Protein AF-A0A9Q4MF53-F1 (afdb_monomer)

Mean predicted aligned error: 6.51 Å

Solvent-accessible surface area (backbone atoms only — not comparable to full-atom values): 5784 Å² total; per-residue (Å²): 133,85,80,75,86,56,44,67,65,47,18,52,51,34,39,74,73,67,39,54,65,73,58,17,46,53,52,25,51,56,51,48,54,55,50,50,56,50,51,52,52,48,54,52,49,52,52,51,48,53,53,50,52,53,49,50,53,51,52,50,55,51,51,51,53,53,49,53,52,50,52,54,48,51,54,51,52,51,55,49,50,51,53,53,49,54,53,51,50,52,54,51,53,51,54,53,52,52,53,54,52,57,63,74,75,108

Organism: NCBI:txid644357

Structure (mmCIF, N/CA/C/O backbone):
data_AF-A0A9Q4MF53-F1
#
_entry.id   AF-A0A9Q4MF53-F1
#
loop_
_atom_site.group_PDB
_atom_site.id
_atom_site.type_symbol
_atom_site.label_atom_id
_atom_site.label_alt_id
_atom_site.label_comp_id
_atom_site.label_asym_id
_atom_site.label_entity_id
_atom_site.label_seq_id
_atom_site.pdbx_PDB_ins_code
_atom_site.Cartn_x
_atom_site.Cartn_y
_atom_site.Cartn_z
_atom_site.occupancy
_atom_site.B_iso_or_equiv
_atom_site.auth_seq_id
_atom_site.auth_comp_id
_atom_site.auth_asym_id
_atom_site.auth_atom_id
_atom_site.pdbx_PDB_model_num
ATOM 1 N N . THR A 1 1 ? 4.158 -11.236 -20.306 1.00 43.53 1 THR A N 1
ATOM 2 C CA . THR A 1 1 ? 5.016 -11.580 -21.460 1.00 43.53 1 THR A CA 1
ATOM 3 C C . THR A 1 1 ? 5.724 -10.321 -21.911 1.00 43.53 1 THR A C 1
ATOM 5 O O . THR A 1 1 ? 5.097 -9.476 -22.532 1.00 43.53 1 THR A O 1
ATOM 8 N N . SER A 1 2 ? 6.989 -10.137 -21.524 1.00 55.38 2 SER A N 1
ATOM 9 C CA . SER A 1 2 ? 7.791 -9.020 -22.039 1.00 55.38 2 SER A CA 1
ATOM 10 C C . SER A 1 2 ? 8.324 -9.424 -23.410 1.00 55.38 2 SER A C 1
ATOM 12 O O . SER A 1 2 ? 9.002 -10.444 -23.527 1.00 55.38 2 SER A O 1
ATOM 14 N N . VAL A 1 3 ? 7.942 -8.696 -24.455 1.00 67.31 3 VAL A N 1
ATOM 15 C CA . VAL A 1 3 ? 8.533 -8.864 -25.784 1.00 67.31 3 VAL A CA 1
ATOM 16 C C . VAL A 1 3 ? 9.809 -8.031 -25.780 1.00 67.31 3 VAL A C 1
ATOM 18 O O . VAL A 1 3 ? 9.737 -6.809 -25.689 1.00 67.31 3 VAL A O 1
ATOM 21 N N . ALA A 1 4 ? 10.967 -8.689 -25.814 1.00 82.00 4 ALA A N 1
ATOM 22 C CA . ALA A 1 4 ? 12.257 -8.009 -25.866 1.00 82.00 4 ALA A CA 1
ATOM 23 C C . ALA A 1 4 ? 12.388 -7.182 -27.157 1.00 82.00 4 ALA A C 1
ATOM 25 O O . ALA A 1 4 ? 11.860 -7.565 -28.206 1.00 82.00 4 ALA A O 1
ATOM 26 N N . PHE A 1 5 ? 13.090 -6.049 -27.078 1.00 91.81 5 PHE A N 1
ATOM 27 C CA . PHE A 1 5 ? 13.412 -5.250 -28.256 1.00 91.81 5 PHE A CA 1
ATOM 28 C C . PHE A 1 5 ? 14.376 -6.032 -29.158 1.00 91.81 5 PHE A C 1
ATOM 30 O O . PHE A 1 5 ? 15.466 -6.409 -28.740 1.00 91.81 5 PHE A O 1
ATOM 37 N N . ASP A 1 6 ? 13.954 -6.303 -30.392 1.00 94.94 6 ASP A N 1
ATOM 38 C CA . ASP A 1 6 ? 14.763 -7.014 -31.383 1.00 94.94 6 ASP A CA 1
ATOM 39 C C . ASP A 1 6 ? 15.586 -6.003 -32.191 1.00 94.94 6 ASP A C 1
ATOM 41 O O . ASP A 1 6 ? 15.134 -5.465 -33.210 1.00 94.94 6 ASP A O 1
ATOM 45 N N . THR A 1 7 ? 16.797 -5.736 -31.700 1.00 96.12 7 THR A N 1
ATOM 46 C CA . THR A 1 7 ? 17.750 -4.781 -32.280 1.00 96.12 7 THR A CA 1
ATOM 47 C C . THR A 1 7 ? 18.044 -5.083 -33.750 1.00 96.12 7 THR A C 1
ATOM 49 O O . THR A 1 7 ? 18.042 -4.175 -34.581 1.00 96.12 7 THR A O 1
ATOM 52 N N . LEU A 1 8 ? 18.216 -6.361 -34.116 1.00 96.25 8 LEU A N 1
ATOM 53 C CA . LEU A 1 8 ? 18.522 -6.765 -35.493 1.00 96.25 8 LEU A CA 1
ATOM 54 C C . LEU A 1 8 ? 17.336 -6.521 -36.426 1.00 96.25 8 LEU A C 1
ATOM 56 O O . LEU A 1 8 ? 17.495 -5.985 -37.526 1.00 96.25 8 LEU A O 1
ATOM 60 N N . LYS A 1 9 ? 16.125 -6.881 -35.995 1.00 96.75 9 LYS A N 1
ATOM 61 C CA . LYS A 1 9 ? 14.906 -6.611 -36.762 1.00 96.75 9 LYS A CA 1
ATOM 62 C C . LYS A 1 9 ? 14.668 -5.112 -36.934 1.00 96.75 9 LYS A C 1
ATOM 64 O O . LYS A 1 9 ? 14.203 -4.700 -37.999 1.00 96.75 9 LYS A O 1
ATOM 69 N N . PHE A 1 10 ? 14.988 -4.298 -35.928 1.00 97.38 10 PHE A N 1
ATOM 70 C CA . PHE A 1 10 ? 14.880 -2.842 -36.016 1.00 97.38 10 PHE A CA 1
ATOM 71 C C . PHE A 1 10 ? 15.920 -2.239 -36.974 1.00 97.38 10 PHE A C 1
ATOM 73 O O . PHE A 1 10 ? 15.538 -1.523 -37.900 1.00 97.38 10 PHE A O 1
ATOM 80 N N . ALA A 1 11 ? 17.196 -2.617 -36.855 1.00 98.25 11 ALA A N 1
ATOM 81 C CA . ALA A 1 11 ? 18.249 -2.184 -37.777 1.00 98.25 11 ALA A CA 1
ATOM 82 C C . ALA A 1 11 ? 17.920 -2.554 -39.236 1.00 98.25 11 ALA A C 1
ATOM 84 O O . ALA A 1 11 ? 18.060 -1.739 -40.147 1.00 98.25 11 ALA A O 1
ATOM 85 N N . ASN A 1 12 ? 17.401 -3.763 -39.479 1.00 97.88 12 ASN A N 1
ATOM 86 C CA . ASN A 1 12 ? 16.991 -4.194 -40.821 1.00 97.88 12 ASN A CA 1
ATOM 87 C C . ASN A 1 12 ? 15.831 -3.361 -41.389 1.00 97.88 12 ASN A C 1
ATOM 89 O O . ASN A 1 12 ? 15.786 -3.098 -42.596 1.00 97.88 12 ASN A O 1
ATOM 93 N N . ARG A 1 13 ? 14.907 -2.900 -40.538 1.00 98.00 13 ARG A N 1
ATOM 94 C CA . ARG A 1 13 ? 13.844 -1.973 -40.951 1.00 98.00 13 ARG A CA 1
ATOM 95 C C . ARG A 1 13 ? 14.406 -0.616 -41.367 1.00 98.00 13 ARG A C 1
ATOM 97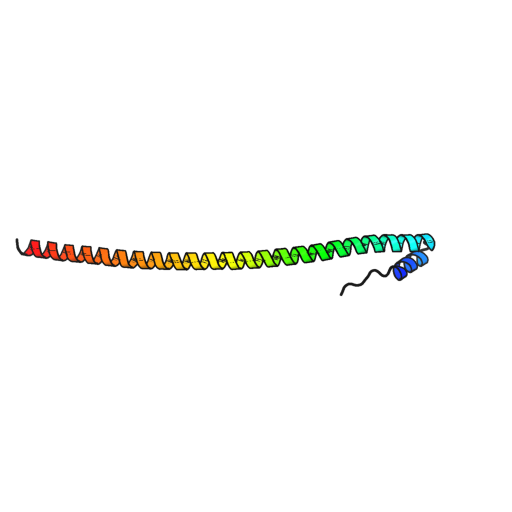 O O . ARG A 1 13 ? 13.990 -0.107 -42.403 1.00 98.00 13 ARG A O 1
ATOM 104 N N . LEU A 1 14 ? 15.373 -0.074 -40.626 1.00 98.31 14 LEU A N 1
ATOM 105 C CA . LEU A 1 14 ? 16.048 1.179 -40.987 1.00 98.31 14 LEU A CA 1
ATOM 106 C C . LEU A 1 14 ? 16.808 1.055 -42.317 1.00 98.31 14 LEU A C 1
ATOM 108 O O . LEU A 1 14 ? 16.651 1.905 -43.192 1.00 98.31 14 LEU A O 1
ATOM 112 N N . LYS A 1 15 ? 17.541 -0.048 -42.524 1.00 98.38 15 LYS A N 1
ATOM 113 C CA . LYS A 1 15 ? 18.216 -0.344 -43.805 1.00 98.38 15 LYS A CA 1
ATOM 114 C C . LYS A 1 15 ? 17.226 -0.381 -44.973 1.00 98.38 15 LYS A C 1
ATOM 116 O O . LYS A 1 1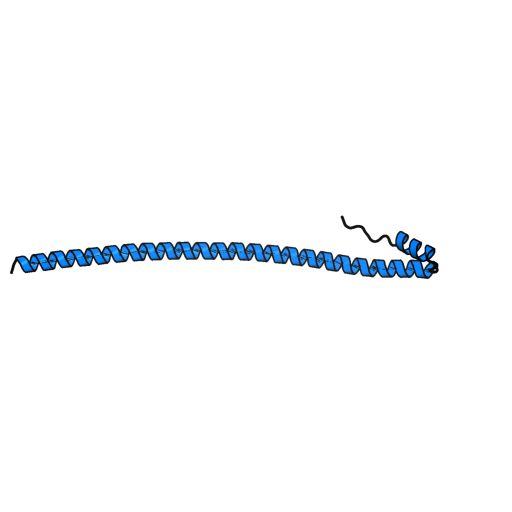5 ? 17.478 0.206 -46.020 1.00 98.38 15 LYS A O 1
ATOM 121 N N . THR A 1 16 ? 16.069 -1.018 -44.777 1.00 98.12 16 THR A N 1
ATOM 122 C CA . THR A 1 16 ? 14.988 -1.070 -45.783 1.00 98.12 16 THR A CA 1
ATOM 123 C C . THR A 1 16 ? 14.413 0.318 -46.083 1.00 98.12 16 THR A C 1
ATOM 125 O O . THR A 1 16 ? 14.005 0.585 -47.209 1.00 98.12 16 THR A O 1
ATOM 128 N N . ALA A 1 17 ? 14.415 1.218 -45.099 1.00 97.88 17 ALA A N 1
ATOM 129 C CA . ALA A 1 17 ? 13.996 2.609 -45.251 1.00 97.88 17 ALA A CA 1
ATOM 130 C C . ALA A 1 17 ? 15.073 3.517 -45.884 1.00 97.88 17 ALA A C 1
ATOM 132 O O . ALA A 1 17 ? 14.845 4.716 -46.030 1.00 97.88 17 ALA A O 1
ATOM 133 N N . GLY A 1 18 ? 16.228 2.967 -46.275 1.00 97.69 18 GLY A N 1
ATOM 134 C CA . GLY A 1 18 ? 17.310 3.706 -46.928 1.00 97.69 18 GLY A CA 1
ATOM 135 C C . GLY A 1 18 ? 18.346 4.309 -45.975 1.00 97.69 18 GLY A C 1
ATOM 136 O O . GLY A 1 18 ? 19.232 5.029 -46.432 1.00 97.69 18 GLY A O 1
ATOM 137 N N . VAL A 1 19 ? 18.279 4.014 -44.671 1.00 98.19 19 VAL A N 1
ATOM 138 C CA . VAL A 1 19 ? 19.319 4.420 -43.714 1.00 98.19 19 VAL A CA 1
ATOM 139 C C . VAL A 1 19 ? 20.596 3.605 -43.986 1.00 98.19 19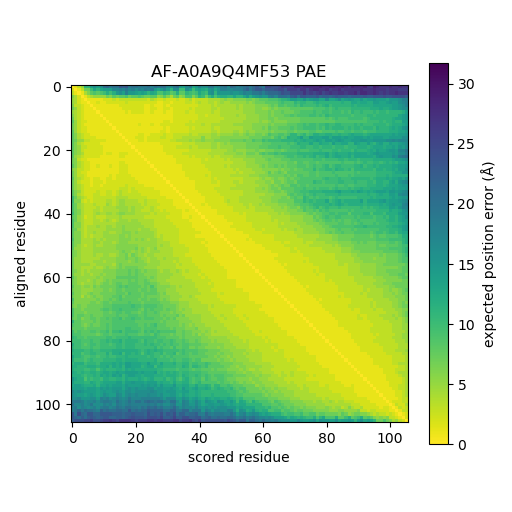 VAL A C 1
ATOM 141 O O . VAL A 1 19 ? 20.517 2.374 -44.071 1.00 98.19 19 VAL A O 1
ATOM 144 N N . PRO A 1 20 ? 21.784 4.235 -44.116 1.00 98.38 20 PRO A N 1
ATOM 145 C CA . PRO A 1 20 ? 23.038 3.511 -44.316 1.00 98.38 20 PRO A CA 1
ATOM 146 C C . PRO A 1 20 ? 23.284 2.480 -43.211 1.00 98.38 20 PRO A C 1
ATOM 148 O O . PRO A 1 20 ? 23.026 2.757 -42.043 1.00 98.38 20 PRO A O 1
ATOM 151 N N . ALA A 1 21 ? 23.839 1.316 -43.560 1.00 97.38 21 ALA A N 1
ATOM 152 C CA . ALA A 1 21 ? 23.960 0.182 -42.638 1.00 97.38 21 ALA A CA 1
ATOM 153 C C . ALA A 1 21 ? 24.628 0.538 -41.299 1.00 97.38 21 ALA A C 1
ATOM 155 O O . ALA A 1 21 ? 24.087 0.195 -40.254 1.00 97.38 21 ALA A O 1
ATOM 156 N N . ALA A 1 22 ? 25.727 1.300 -41.336 1.00 97.50 22 ALA A N 1
ATOM 157 C CA . ALA A 1 22 ? 26.427 1.744 -40.131 1.00 97.50 22 ALA A CA 1
ATOM 158 C C . ALA A 1 22 ? 25.565 2.647 -39.228 1.00 97.50 22 ALA A C 1
ATOM 160 O O . ALA A 1 22 ? 25.651 2.553 -38.011 1.00 97.50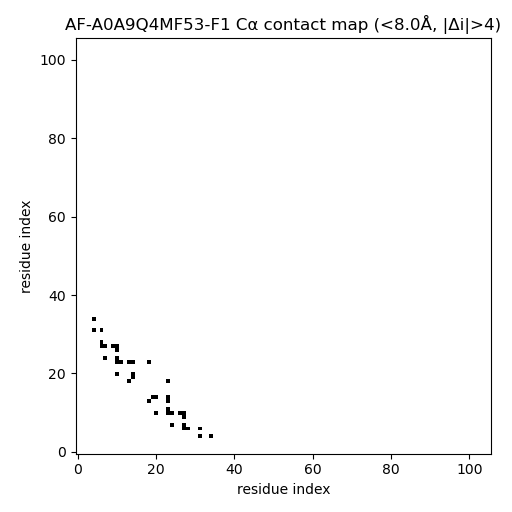 22 ALA A O 1
ATOM 161 N N . HIS A 1 23 ? 24.713 3.498 -39.813 1.00 97.81 23 HIS A N 1
ATOM 162 C CA . HIS A 1 23 ? 23.809 4.356 -39.039 1.00 97.81 23 HIS A CA 1
ATOM 163 C C . HIS A 1 23 ? 22.632 3.544 -38.488 1.00 97.81 23 HIS A C 1
ATOM 165 O O . HIS A 1 23 ? 22.279 3.691 -37.327 1.00 97.81 23 HIS A O 1
ATOM 171 N N . ALA A 1 24 ? 22.071 2.633 -39.288 1.00 98.25 24 ALA A N 1
ATOM 172 C CA . ALA A 1 24 ? 20.976 1.763 -38.869 1.00 98.25 24 ALA A CA 1
ATOM 173 C C . ALA A 1 24 ? 21.354 0.848 -37.692 1.00 98.25 24 ALA A C 1
ATOM 175 O O . ALA A 1 24 ? 20.525 0.589 -36.823 1.00 98.25 24 ALA A O 1
ATOM 176 N N . GLU A 1 25 ? 22.588 0.343 -37.679 1.00 97.56 25 GLU A N 1
ATOM 177 C CA . GLU A 1 25 ? 23.124 -0.463 -36.578 1.00 97.56 25 GLU A CA 1
ATOM 178 C C . GLU A 1 25 ? 23.360 0.400 -35.336 1.00 97.56 25 GLU A C 1
ATOM 180 O O . GLU A 1 25 ? 22.813 0.086 -34.281 1.00 97.56 25 GLU A O 1
ATOM 185 N N . ALA A 1 26 ? 24.050 1.536 -35.480 1.00 97.88 26 ALA A N 1
ATOM 186 C CA . ALA A 1 26 ? 24.318 2.445 -34.366 1.00 97.88 26 ALA A CA 1
ATOM 187 C C . ALA A 1 26 ? 23.035 2.993 -33.710 1.00 97.88 26 ALA A C 1
ATOM 189 O O . ALA A 1 26 ? 22.941 3.062 -32.487 1.00 97.88 26 ALA A O 1
ATOM 190 N N . GLU A 1 27 ? 22.021 3.359 -34.501 1.00 97.19 27 GLU A N 1
ATOM 191 C CA . GLU A 1 27 ? 20.726 3.816 -33.980 1.00 97.19 27 GLU A CA 1
ATOM 192 C C . GLU A 1 27 ? 19.977 2.701 -33.243 1.00 97.19 27 GLU A C 1
ATOM 194 O O . GLU A 1 27 ? 19.389 2.942 -32.188 1.00 97.19 27 GLU A O 1
ATOM 199 N N . ALA A 1 28 ? 19.990 1.479 -33.782 1.00 97.44 28 ALA A N 1
ATOM 200 C CA . ALA A 1 28 ? 19.333 0.343 -33.148 1.00 97.44 28 ALA A CA 1
ATOM 201 C C . ALA A 1 28 ? 19.990 -0.013 -31.808 1.00 97.44 28 ALA A C 1
ATOM 203 O O . ALA A 1 28 ? 19.278 -0.282 -30.841 1.00 97.44 28 ALA A O 1
ATOM 204 N N . GLU A 1 29 ? 21.322 0.008 -31.747 1.00 96.88 29 GLU A N 1
ATOM 205 C CA . GLU A 1 29 ? 22.089 -0.230 -30.521 1.00 96.88 29 GLU A CA 1
ATOM 206 C C . GLU A 1 29 ? 21.815 0.852 -29.472 1.00 96.88 29 GLU A C 1
ATOM 208 O O . GLU A 1 29 ? 21.403 0.526 -28.360 1.00 96.88 29 GLU A O 1
ATOM 213 N N . ALA A 1 30 ? 21.908 2.134 -29.841 1.00 97.19 30 ALA A N 1
ATOM 214 C CA . ALA A 1 30 ? 21.642 3.239 -28.918 1.00 97.19 30 ALA A CA 1
ATOM 215 C C . ALA A 1 30 ? 20.210 3.202 -28.349 1.00 97.19 30 ALA A C 1
ATOM 217 O O . ALA A 1 30 ? 19.985 3.463 -27.165 1.00 97.19 30 ALA A O 1
ATOM 218 N N . LEU A 1 31 ? 19.219 2.850 -29.177 1.00 96.06 31 LEU A N 1
ATOM 219 C CA . LEU A 1 31 ? 17.839 2.679 -28.718 1.00 96.06 31 LEU A CA 1
ATOM 220 C C . LEU A 1 31 ? 17.677 1.461 -27.805 1.00 96.06 31 LEU A C 1
ATOM 222 O O . LEU A 1 31 ? 16.923 1.541 -26.833 1.00 96.06 31 LEU A O 1
ATOM 226 N N . ALA A 1 32 ? 18.368 0.355 -28.090 1.00 94.75 32 ALA A N 1
ATOM 227 C CA . ALA A 1 32 ? 18.336 -0.834 -27.245 1.00 94.75 32 ALA A CA 1
ATOM 228 C C . ALA A 1 32 ? 18.881 -0.537 -25.839 1.00 94.75 32 ALA A C 1
ATOM 230 O O . ALA A 1 32 ? 18.233 -0.897 -24.858 1.00 94.75 32 ALA A O 1
ATOM 231 N N . GLU A 1 33 ? 19.996 0.192 -25.739 1.00 94.00 33 GLU A N 1
ATOM 232 C CA . GLU A 1 33 ? 20.598 0.592 -24.459 1.00 94.00 33 GLU A CA 1
ATOM 233 C C . GLU A 1 33 ? 19.644 1.449 -23.612 1.00 94.00 33 GLU A C 1
ATOM 235 O O . GLU A 1 33 ? 19.407 1.165 -22.435 1.00 94.00 33 GLU A O 1
ATOM 240 N N . VAL A 1 34 ? 19.034 2.478 -24.211 1.00 95.31 34 VAL A N 1
ATOM 241 C CA . VAL A 1 34 ? 18.092 3.357 -23.497 1.00 95.31 34 VAL A CA 1
ATOM 242 C C . VAL A 1 34 ? 16.836 2.595 -23.066 1.00 95.31 34 VAL A C 1
ATOM 244 O O . VAL A 1 34 ? 16.326 2.813 -21.962 1.00 95.31 34 VAL A O 1
ATOM 247 N N . LEU A 1 35 ? 16.320 1.697 -23.911 1.00 94.19 35 LEU A N 1
ATOM 248 C CA . LEU A 1 35 ? 15.173 0.858 -23.562 1.00 94.19 35 LEU A CA 1
ATOM 249 C C . LEU A 1 35 ? 15.504 -0.099 -22.417 1.00 94.19 35 LEU A C 1
ATOM 251 O O . LEU A 1 35 ? 14.683 -0.248 -21.516 1.00 94.19 35 LEU A O 1
ATOM 255 N N . GLU A 1 36 ? 16.688 -0.707 -22.412 1.00 91.50 36 GLU A N 1
ATOM 256 C CA . GLU A 1 36 ? 17.116 -1.600 -21.337 1.00 91.50 36 GLU A CA 1
ATOM 257 C C . GLU A 1 36 ? 17.203 -0.864 -19.994 1.00 91.50 36 GLU A C 1
ATOM 259 O O . GLU A 1 36 ? 16.596 -1.308 -19.015 1.00 91.50 36 GLU A O 1
ATOM 264 N N . ILE A 1 37 ? 17.856 0.302 -19.960 1.00 92.12 37 ILE A N 1
ATOM 265 C CA . ILE A 1 37 ? 17.959 1.142 -18.755 1.00 92.12 37 ILE A CA 1
ATOM 266 C C . ILE A 1 37 ? 16.565 1.510 -18.228 1.00 92.12 37 ILE A C 1
ATOM 268 O O . ILE A 1 37 ? 16.279 1.374 -17.034 1.00 92.12 37 ILE A O 1
ATOM 272 N N . ASN A 1 38 ? 15.664 1.939 -19.115 1.00 92.69 38 ASN A N 1
ATOM 273 C CA . ASN A 1 38 ? 14.308 2.318 -18.725 1.00 92.69 38 ASN A CA 1
ATOM 274 C C . ASN A 1 38 ? 13.488 1.119 -18.226 1.00 92.69 38 ASN A C 1
ATOM 276 O O . ASN A 1 38 ? 12.764 1.247 -17.239 1.00 92.69 38 ASN A O 1
ATOM 280 N N . LEU A 1 39 ? 13.603 -0.050 -18.866 1.00 92.31 39 LEU A N 1
ATOM 281 C CA . LEU A 1 39 ? 12.903 -1.268 -18.446 1.00 92.31 39 LEU A CA 1
ATOM 282 C C . LEU A 1 39 ? 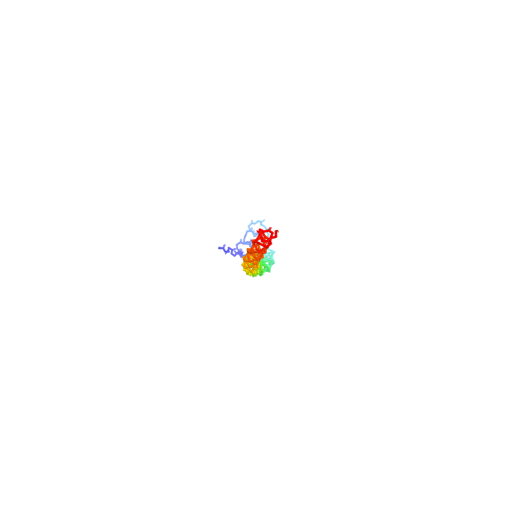13.390 -1.764 -17.080 1.00 92.31 39 LEU A C 1
ATOM 284 O O . LEU A 1 39 ? 12.567 -2.168 -16.257 1.00 92.31 39 LEU A O 1
ATOM 288 N N . GLN A 1 40 ? 14.694 -1.688 -16.807 1.00 90.75 40 GLN A N 1
ATOM 289 C CA . GLN A 1 40 ? 15.245 -1.983 -15.482 1.00 90.75 40 GLN A CA 1
ATOM 290 C C . GLN A 1 40 ? 14.690 -1.014 -14.428 1.00 90.75 40 GLN A C 1
ATOM 292 O O . GLN A 1 40 ? 14.167 -1.453 -13.402 1.00 90.75 40 GLN A O 1
ATOM 297 N N . GLY A 1 41 ? 14.708 0.295 -14.708 1.00 94.25 41 GLY A N 1
ATOM 298 C CA . GLY A 1 41 ? 14.155 1.309 -13.805 1.00 94.25 41 GLY A CA 1
ATOM 299 C C . GLY A 1 41 ? 12.659 1.120 -13.524 1.00 94.25 41 GLY A C 1
ATOM 300 O O . GLY A 1 41 ? 12.212 1.272 -12.383 1.00 94.25 41 GLY A O 1
ATOM 301 N N . LEU A 1 42 ? 11.882 0.728 -14.538 1.00 94.62 42 LEU A N 1
ATOM 302 C CA . LEU A 1 42 ? 10.468 0.379 -14.385 1.00 94.62 42 LEU A CA 1
ATOM 303 C C . LEU A 1 42 ? 10.278 -0.855 -13.500 1.00 94.62 42 LEU A C 1
ATOM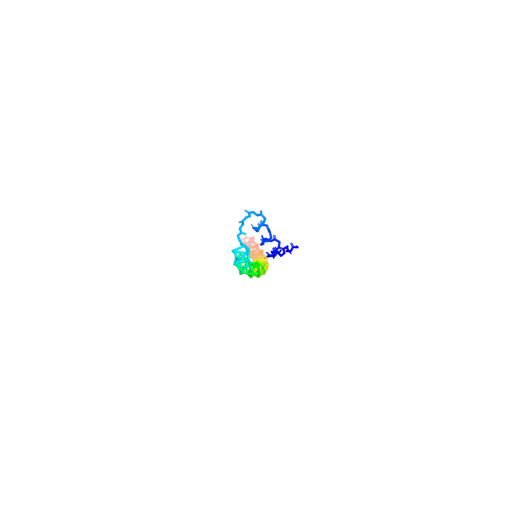 305 O O . LEU A 1 42 ? 9.496 -0.791 -12.554 1.00 94.62 42 LEU A O 1
ATOM 309 N N . ALA A 1 43 ? 11.020 -1.938 -13.740 1.00 92.06 43 ALA A N 1
ATOM 310 C CA . ALA A 1 43 ? 10.932 -3.156 -12.934 1.00 92.06 43 ALA A CA 1
ATOM 311 C C . ALA A 1 43 ? 11.296 -2.903 -11.458 1.00 92.06 43 ALA A C 1
ATOM 313 O O . ALA A 1 43 ? 10.641 -3.407 -10.539 1.00 92.06 43 ALA A O 1
ATOM 314 N N . GLU A 1 44 ? 12.311 -2.074 -11.203 1.00 95.81 44 GLU A N 1
ATOM 315 C CA . GLU A 1 44 ? 12.651 -1.642 -9.848 1.00 95.81 44 GLU A CA 1
ATOM 316 C C . GLU A 1 44 ? 11.540 -0.812 -9.202 1.00 95.81 44 GLU A C 1
ATOM 318 O O . GLU A 1 44 ? 11.241 -0.998 -8.018 1.00 95.81 44 GLU A O 1
ATOM 323 N N . SER A 1 45 ? 10.939 0.111 -9.956 1.00 96.31 45 SER A N 1
ATOM 324 C CA . SER A 1 45 ? 9.824 0.941 -9.496 1.00 96.31 45 SER A CA 1
ATOM 325 C C . SER A 1 45 ? 8.601 0.088 -9.151 1.00 96.31 45 SER A C 1
ATOM 327 O O . SER A 1 45 ? 8.054 0.216 -8.056 1.00 96.31 45 SER A O 1
ATOM 329 N N . GLU A 1 46 ? 8.227 -0.859 -10.015 1.00 95.88 46 GLU A N 1
ATOM 330 C CA . GLU A 1 46 ? 7.148 -1.818 -9.755 1.00 95.88 46 GLU A CA 1
ATOM 331 C C . GLU A 1 46 ? 7.421 -2.646 -8.494 1.00 95.88 46 GLU A C 1
ATOM 333 O O . GLU A 1 46 ? 6.546 -2.785 -7.638 1.00 95.88 46 GLU A O 1
ATOM 338 N N . SER A 1 47 ? 8.656 -3.124 -8.315 1.00 96.38 47 SER A N 1
ATOM 339 C CA . SER A 1 47 ? 9.069 -3.853 -7.111 1.00 96.38 47 SER A CA 1
ATOM 340 C C . SER A 1 47 ? 8.972 -2.996 -5.841 1.00 96.38 47 SER A C 1
ATOM 342 O O . SER A 1 47 ? 8.460 -3.449 -4.811 1.00 96.38 47 SER A O 1
ATOM 344 N N . LYS A 1 48 ? 9.423 -1.734 -5.894 1.00 97.50 48 LYS A N 1
ATOM 345 C CA . LYS A 1 48 ? 9.310 -0.774 -4.780 1.00 97.50 48 LYS A CA 1
ATOM 346 C C . LYS A 1 48 ? 7.846 -0.483 -4.449 1.00 97.50 48 LYS A C 1
ATOM 348 O O . LYS A 1 48 ? 7.484 -0.515 -3.272 1.00 97.50 48 LYS A O 1
ATOM 353 N N . ASN A 1 49 ? 7.005 -0.282 -5.462 1.00 97.44 49 ASN A N 1
ATOM 354 C CA . ASN A 1 49 ? 5.571 -0.056 -5.297 1.00 97.44 49 ASN A CA 1
ATOM 355 C C . ASN A 1 49 ? 4.878 -1.277 -4.683 1.00 97.44 49 ASN A C 1
ATOM 357 O O . ASN A 1 49 ? 4.128 -1.124 -3.723 1.00 97.44 49 ASN A O 1
ATOM 361 N N . GLY A 1 50 ? 5.192 -2.492 -5.144 1.00 98.00 50 GLY A N 1
ATOM 362 C CA . GLY A 1 50 ? 4.671 -3.728 -4.553 1.00 98.00 50 GLY A CA 1
ATOM 363 C C . GLY A 1 50 ? 5.023 -3.862 -3.068 1.00 98.00 50 GLY A C 1
ATOM 364 O O . GLY A 1 50 ? 4.159 -4.154 -2.241 1.00 98.00 50 GLY A O 1
ATOM 365 N N . LYS A 1 51 ? 6.271 -3.554 -2.692 1.00 98.12 51 LYS A N 1
ATOM 366 C CA . LYS A 1 51 ? 6.697 -3.524 -1.281 1.00 98.12 51 LYS A CA 1
ATOM 367 C C . LYS A 1 51 ? 5.974 -2.445 -0.472 1.00 98.12 51 LYS A C 1
ATOM 369 O O . LYS A 1 51 ? 5.629 -2.688 0.683 1.00 98.12 51 LYS A O 1
ATOM 374 N N . ALA A 1 52 ? 5.759 -1.261 -1.045 1.00 98.31 52 ALA A N 1
ATOM 375 C CA . ALA A 1 52 ? 5.044 -0.174 -0.382 1.00 98.31 52 ALA A CA 1
ATOM 376 C C . ALA A 1 52 ? 3.571 -0.534 -0.133 1.00 98.31 52 ALA A C 1
ATOM 378 O O . ALA A 1 52 ? 3.076 -0.322 0.972 1.00 98.31 52 ALA A O 1
ATOM 379 N N . LEU A 1 53 ? 2.906 -1.150 -1.115 1.00 98.62 53 LEU A N 1
ATOM 380 C CA . LEU A 1 53 ? 1.532 -1.637 -0.987 1.00 98.62 53 LEU A CA 1
ATOM 381 C C . LEU A 1 53 ? 1.413 -2.730 0.080 1.00 98.62 53 LEU A C 1
ATOM 383 O O . LEU A 1 53 ? 0.531 -2.649 0.929 1.00 98.62 53 LEU A O 1
ATOM 387 N N . ALA A 1 54 ? 2.341 -3.691 0.111 1.00 98.50 54 ALA A N 1
ATOM 388 C CA . ALA A 1 54 ? 2.351 -4.735 1.138 1.00 98.50 54 ALA A CA 1
ATOM 389 C C . ALA A 1 54 ? 2.533 -4.162 2.557 1.00 98.50 54 ALA A C 1
ATOM 391 O O . ALA A 1 54 ? 1.880 -4.601 3.502 1.00 98.50 54 ALA A O 1
ATOM 392 N N . ARG A 1 55 ? 3.397 -3.148 2.715 1.00 98.62 55 ARG A N 1
ATOM 393 C CA . ARG A 1 55 ? 3.566 -2.432 3.991 1.00 98.62 55 ARG A CA 1
ATOM 394 C C . ARG A 1 55 ? 2.309 -1.666 4.385 1.00 98.62 55 ARG A C 1
ATOM 396 O O . ARG A 1 55 ? 1.925 -1.704 5.548 1.00 98.62 55 ARG A O 1
ATOM 403 N N . LEU A 1 56 ? 1.668 -0.987 3.434 1.00 98.62 56 LEU A N 1
ATOM 404 C CA . LEU A 1 56 ? 0.416 -0.278 3.682 1.00 98.62 56 LEU A CA 1
ATOM 405 C C . LEU A 1 56 ? -0.679 -1.248 4.143 1.00 98.62 56 LEU A C 1
ATOM 407 O O . LEU A 1 56 ? -1.335 -0.980 5.143 1.00 98.62 56 LEU A O 1
ATOM 411 N N . GLU A 1 57 ? -0.830 -2.391 3.473 1.00 98.62 57 GLU A N 1
ATOM 412 C CA . GLU A 1 57 ? -1.795 -3.424 3.858 1.00 98.62 57 GLU A CA 1
ATOM 413 C C . GLU A 1 57 ? -1.528 -3.954 5.275 1.00 98.62 57 GLU A C 1
ATOM 415 O O . GLU A 1 57 ? -2.456 -4.072 6.077 1.00 98.62 57 GLU A O 1
ATOM 420 N N . ALA A 1 58 ? -0.264 -4.233 5.610 1.00 98.56 58 ALA A N 1
ATOM 421 C CA . ALA A 1 58 ? 0.122 -4.679 6.947 1.00 98.56 58 ALA A CA 1
ATOM 422 C C . ALA A 1 58 ? -0.209 -3.627 8.020 1.00 98.56 58 ALA A C 1
ATOM 424 O O . ALA A 1 58 ? -0.856 -3.952 9.015 1.00 98.56 58 ALA A O 1
ATOM 425 N N . ASN A 1 59 ? 0.149 -2.363 7.779 1.00 98.62 59 ASN A N 1
ATOM 426 C CA . ASN A 1 59 ? -0.137 -1.261 8.697 1.00 98.62 59 ASN A CA 1
ATOM 427 C C . ASN A 1 59 ? -1.646 -1.041 8.878 1.00 98.62 59 ASN A C 1
ATOM 429 O O . ASN A 1 59 ? -2.100 -0.759 9.983 1.00 98.62 59 ASN A O 1
ATOM 433 N N . MET A 1 60 ? -2.442 -1.184 7.811 1.00 98.62 60 MET A N 1
ATOM 434 C CA . MET A 1 60 ? -3.901 -1.089 7.905 1.00 98.62 60 MET A CA 1
ATOM 435 C C . MET A 1 60 ? -4.474 -2.225 8.754 1.00 98.62 60 MET A C 1
ATOM 437 O O . MET A 1 60 ? -5.289 -1.961 9.634 1.00 98.62 60 MET A O 1
ATOM 441 N N . LYS A 1 61 ? -4.028 -3.472 8.545 1.00 98.69 61 LYS A N 1
ATOM 442 C CA . LYS A 1 61 ? -4.453 -4.619 9.366 1.00 98.69 61 LYS A CA 1
ATOM 443 C C . LYS A 1 61 ? -4.121 -4.415 10.842 1.00 98.69 61 LYS A C 1
ATOM 445 O O . LYS A 1 61 ? -4.974 -4.655 11.692 1.00 98.69 61 LYS A O 1
ATOM 450 N N . GLU A 1 62 ? -2.916 -3.939 11.143 1.00 98.62 62 GLU A N 1
ATOM 451 C CA . GLU A 1 62 ? -2.515 -3.623 12.515 1.00 98.62 62 GLU A CA 1
ATOM 452 C C . GLU A 1 62 ? -3.375 -2.500 13.111 1.00 98.62 62 GLU A C 1
ATOM 454 O O . GLU A 1 62 ? -3.889 -2.638 14.221 1.00 98.62 62 GLU A O 1
ATOM 459 N N . GLY A 1 63 ? -3.602 -1.421 12.357 1.00 98.62 63 GLY A N 1
ATOM 460 C CA . GLY A 1 63 ? -4.452 -0.312 12.782 1.00 98.62 63 GLY A CA 1
ATOM 461 C C . GLY A 1 63 ? -5.885 -0.749 13.095 1.00 98.62 63 GLY A C 1
ATOM 462 O O . GLY A 1 63 ? -6.424 -0.368 14.133 1.00 98.62 63 GLY A O 1
ATOM 463 N N . PHE A 1 64 ? -6.489 -1.597 12.256 1.00 98.75 64 PHE A N 1
ATOM 464 C CA . PHE A 1 64 ? -7.817 -2.157 12.527 1.00 98.75 64 PHE A CA 1
ATOM 465 C C . PHE A 1 64 ? -7.824 -3.038 13.780 1.00 98.75 64 PHE A C 1
ATOM 467 O O . PHE A 1 64 ? -8.701 -2.872 14.624 1.00 98.75 64 PHE A O 1
ATOM 474 N N . ALA A 1 65 ? -6.812 -3.888 13.975 1.00 98.69 65 ALA A N 1
ATOM 475 C CA . ALA A 1 65 ? -6.714 -4.713 15.179 1.00 98.69 65 ALA A CA 1
ATOM 476 C C . ALA A 1 65 ? -6.595 -3.869 16.465 1.00 98.69 65 ALA A C 1
ATOM 478 O O . ALA A 1 65 ? -7.215 -4.186 17.481 1.00 98.69 65 ALA A O 1
ATOM 479 N N . GLN A 1 66 ? -5.840 -2.765 16.431 1.00 98.62 66 GLN A N 1
ATOM 480 C CA . GLN A 1 66 ? -5.757 -1.824 17.555 1.00 98.62 66 GLN A CA 1
ATOM 481 C C . GLN A 1 66 ? -7.101 -1.133 17.826 1.00 98.62 66 GLN A C 1
ATOM 483 O O . GLN A 1 66 ? -7.477 -0.927 18.984 1.00 98.62 66 GLN A O 1
ATOM 488 N N . VAL A 1 67 ? -7.843 -0.778 16.774 1.00 98.56 67 VAL A N 1
ATOM 489 C CA . VAL A 1 67 ? -9.194 -0.214 16.895 1.00 98.56 67 VAL A CA 1
ATOM 490 C C . VAL A 1 67 ? -10.148 -1.222 17.539 1.00 98.56 67 VAL A C 1
ATOM 492 O O . VAL A 1 67 ? -10.826 -0.864 18.504 1.00 98.56 67 VAL A O 1
ATOM 495 N N . ASP A 1 68 ? -10.140 -2.479 17.098 1.00 98.75 68 ASP A N 1
ATOM 496 C CA . ASP A 1 68 ? -10.959 -3.549 17.679 1.00 98.75 68 ASP A CA 1
ATOM 497 C C . ASP A 1 68 ? -10.661 -3.745 19.173 1.00 98.75 68 ASP A C 1
ATOM 499 O O . ASP A 1 68 ? -11.577 -3.834 19.995 1.00 98.75 68 ASP A O 1
ATOM 503 N N . GLN A 1 69 ? -9.381 -3.733 19.560 1.00 98.62 69 GLN A N 1
ATOM 504 C CA . GLN A 1 69 ? -8.978 -3.812 20.967 1.00 98.62 69 GLN A CA 1
ATOM 505 C C . GLN A 1 69 ? -9.506 -2.635 21.794 1.00 98.62 69 GLN A C 1
ATOM 507 O O . GLN A 1 69 ? -10.003 -2.835 22.906 1.00 98.62 69 GLN A O 1
ATOM 512 N N . ARG A 1 70 ? -9.434 -1.409 21.263 1.00 98.62 70 ARG A N 1
ATOM 513 C CA . ARG A 1 70 ? -9.969 -0.220 21.942 1.00 98.62 70 ARG A CA 1
ATOM 514 C C . ARG A 1 70 ? -11.484 -0.292 22.091 1.00 98.62 70 ARG A C 1
ATOM 516 O O . ARG A 1 70 ? -11.982 0.027 23.166 1.00 98.62 70 ARG A O 1
ATOM 523 N N . PHE A 1 71 ? -12.209 -0.748 21.072 1.00 98.69 71 PHE A N 1
ATOM 524 C CA . PHE A 1 71 ? -13.655 -0.957 21.176 1.00 98.69 71 PHE A CA 1
ATOM 525 C C . PHE A 1 71 ? -14.009 -2.024 22.212 1.00 98.69 71 PHE A C 1
ATOM 527 O O . PHE A 1 71 ? -14.917 -1.813 23.014 1.00 98.69 71 PHE A O 1
ATOM 534 N N . ALA A 1 72 ? -13.263 -3.130 22.262 1.00 98.69 72 ALA A N 1
ATOM 535 C CA . ALA A 1 72 ? -13.459 -4.158 23.278 1.00 98.69 72 ALA A CA 1
ATOM 536 C C . ALA A 1 72 ? -13.204 -3.625 24.699 1.00 98.69 72 ALA A C 1
ATOM 538 O O . ALA A 1 72 ? -13.931 -3.980 25.62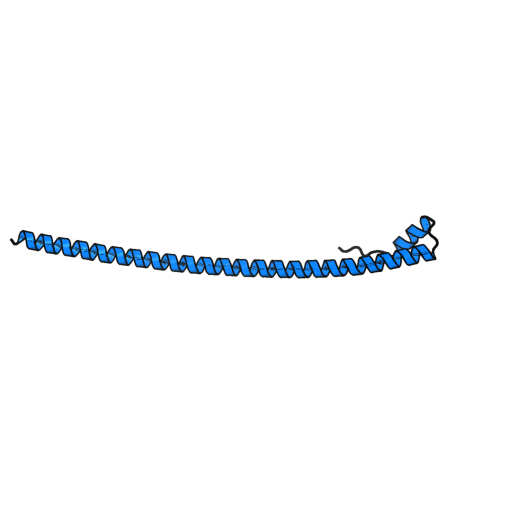7 1.00 98.69 72 ALA A O 1
ATOM 539 N N . GLN A 1 73 ? -12.201 -2.760 24.880 1.00 98.69 73 GLN A N 1
ATOM 540 C CA . GLN A 1 73 ? -11.948 -2.109 26.167 1.00 98.69 73 GLN A CA 1
ATOM 541 C C . GLN A 1 73 ? -13.083 -1.154 26.547 1.00 98.69 73 GLN A C 1
ATOM 543 O O . GLN A 1 73 ? -13.620 -1.257 27.645 1.00 98.69 73 GLN A O 1
ATOM 548 N N . VAL A 1 74 ? -13.513 -0.298 25.619 1.00 98.56 74 VAL A N 1
ATOM 549 C CA . VAL A 1 74 ? -14.640 0.620 25.828 1.00 98.56 74 VAL A CA 1
ATOM 550 C C . VAL A 1 74 ? -15.909 -0.149 26.207 1.00 98.56 74 VAL A C 1
ATOM 552 O O . VAL A 1 74 ? -16.595 0.232 27.151 1.00 98.56 74 VAL A O 1
ATOM 555 N N . ALA A 1 75 ? -16.199 -1.274 25.547 1.00 98.69 75 ALA A N 1
ATOM 556 C CA . ALA A 1 75 ? -17.341 -2.120 25.888 1.00 98.69 75 ALA A CA 1
ATOM 557 C C . ALA A 1 75 ? -17.270 -2.661 27.329 1.00 98.69 75 ALA A C 1
ATOM 559 O O . ALA A 1 75 ? -18.284 -2.684 28.028 1.00 98.69 75 ALA A O 1
ATOM 560 N N . LYS A 1 76 ? -16.079 -3.060 27.801 1.00 98.56 76 LYS A N 1
ATOM 561 C CA . LYS A 1 76 ? -15.875 -3.479 29.199 1.00 98.56 76 LYS A CA 1
ATOM 562 C C . LYS A 1 76 ? -16.090 -2.326 30.173 1.00 98.56 76 LYS A C 1
ATOM 564 O O . LYS A 1 76 ? -16.752 -2.522 31.190 1.00 98.56 76 LYS A O 1
ATOM 569 N N . ASP A 1 77 ? -15.566 -1.145 29.859 1.00 98.56 77 ASP A N 1
ATOM 570 C CA . ASP A 1 77 ? -15.700 0.039 30.709 1.00 98.56 77 ASP A CA 1
ATOM 571 C C . ASP A 1 77 ? -17.175 0.448 30.840 1.00 98.56 77 ASP A C 1
ATOM 573 O O . ASP A 1 77 ? -17.650 0.693 31.949 1.00 98.56 77 ASP A O 1
ATOM 577 N N . PHE A 1 78 ? -17.935 0.423 29.739 1.00 98.62 78 PHE A N 1
ATOM 578 C CA . PHE A 1 78 ? -19.382 0.654 29.763 1.00 98.62 78 PHE A CA 1
ATOM 579 C C . PHE A 1 78 ? -20.127 -0.394 30.591 1.00 98.62 78 PHE A C 1
ATOM 581 O O . PHE A 1 78 ? -20.949 -0.025 31.424 1.00 98.62 78 PHE A O 1
ATOM 588 N N . ALA A 1 79 ? -19.811 -1.682 30.434 1.00 98.62 79 ALA A N 1
ATOM 589 C CA . ALA A 1 79 ? -20.429 -2.734 31.242 1.00 98.62 79 ALA A CA 1
ATOM 590 C C . ALA A 1 79 ? -20.120 -2.580 32.744 1.00 98.62 79 ALA A C 1
ATOM 592 O O . ALA A 1 79 ? -20.944 -2.921 33.592 1.00 98.62 79 ALA A O 1
ATOM 593 N N . GLN A 1 80 ? -18.935 -2.070 33.093 1.00 98.50 80 GLN A N 1
ATOM 594 C CA . GLN A 1 80 ? -18.582 -1.777 34.480 1.00 98.50 80 GLN A CA 1
ATOM 595 C C . GLN A 1 80 ? -19.322 -0.544 35.011 1.00 98.50 80 GLN A C 1
ATOM 597 O O . GLN A 1 80 ? -19.776 -0.559 36.156 1.00 98.50 80 GLN A O 1
ATOM 602 N N . LEU A 1 81 ? -19.454 0.511 34.202 1.00 98.44 81 LEU A N 1
ATOM 603 C CA . LEU A 1 81 ? -20.244 1.692 34.555 1.00 98.44 81 LEU A CA 1
ATOM 604 C C . LEU A 1 81 ? -21.706 1.323 34.814 1.00 98.44 81 LEU A C 1
ATOM 606 O O . LEU A 1 81 ? -22.256 1.774 35.813 1.00 98.44 81 LEU A O 1
ATOM 610 N N . ASP A 1 82 ? -22.289 0.473 33.971 1.00 98.50 82 ASP A N 1
ATOM 611 C CA . ASP A 1 82 ? -23.666 -0.011 34.105 1.00 98.50 82 ASP A CA 1
ATOM 612 C C . ASP A 1 82 ? -23.880 -0.719 35.452 1.00 98.50 82 ASP A C 1
ATOM 614 O O . ASP A 1 82 ? -24.682 -0.284 36.276 1.00 98.50 82 ASP A O 1
ATOM 618 N N . LYS A 1 83 ? -23.020 -1.696 35.775 1.00 98.19 83 LYS A N 1
ATOM 619 C CA . LYS A 1 83 ? -23.046 -2.388 37.077 1.00 98.19 83 LYS A CA 1
ATOM 620 C C . LYS A 1 83 ? -22.879 -1.442 38.264 1.00 98.19 83 LYS A C 1
ATOM 622 O O . LYS A 1 83 ? -23.539 -1.608 39.288 1.00 98.19 83 LYS A O 1
ATOM 627 N N . ASN A 1 84 ? -21.975 -0.470 38.153 1.00 98.38 84 ASN A N 1
ATOM 628 C CA . ASN A 1 84 ? -21.752 0.508 39.215 1.00 98.38 84 ASN A CA 1
ATOM 629 C C . ASN A 1 84 ? -22.985 1.405 39.412 1.00 98.38 84 ASN A C 1
ATOM 631 O O . ASN A 1 84 ? -23.295 1.770 40.547 1.00 98.38 84 ASN A O 1
ATOM 635 N N . MET A 1 85 ? -23.681 1.774 38.331 1.00 98.25 85 MET A N 1
ATOM 636 C CA . MET A 1 85 ? -24.931 2.529 38.410 1.00 98.25 85 MET A CA 1
ATOM 637 C C . MET A 1 85 ? -26.028 1.701 39.071 1.00 98.25 85 MET A C 1
ATOM 639 O O . MET A 1 85 ? -26.605 2.181 40.045 1.00 98.25 85 MET A O 1
ATOM 643 N N . ASP A 1 86 ? -26.246 0.460 38.633 1.00 98.50 86 ASP A N 1
ATOM 644 C CA . ASP A 1 86 ? -27.236 -0.447 39.230 1.00 98.50 86 ASP A CA 1
ATOM 645 C C . ASP A 1 86 ? -27.023 -0.610 40.739 1.00 98.50 86 ASP A C 1
ATOM 647 O O . ASP A 1 86 ? -27.956 -0.477 41.532 1.00 98.50 86 ASP A O 1
ATOM 651 N N . GLN A 1 87 ? -25.774 -0.821 41.165 1.00 98.50 87 GLN A N 1
ATOM 652 C CA . GLN A 1 87 ? -25.431 -0.929 42.585 1.00 98.50 87 GLN A CA 1
ATOM 653 C C . GLN A 1 87 ? -25.753 0.348 43.364 1.00 98.50 87 GLN A C 1
ATOM 655 O O . GLN A 1 87 ? -26.279 0.281 44.475 1.00 98.50 87 GLN A O 1
ATOM 660 N N . ARG A 1 88 ? -25.442 1.521 42.802 1.00 98.19 88 ARG A N 1
ATOM 661 C CA . ARG A 1 88 ? -25.739 2.803 43.452 1.00 98.19 88 ARG A CA 1
ATOM 662 C C . ARG A 1 88 ? -27.238 3.070 43.521 1.00 98.19 88 ARG A C 1
ATOM 664 O O . ARG A 1 88 ? -27.690 3.581 44.542 1.00 98.19 88 ARG A O 1
ATOM 671 N N . PHE A 1 89 ? -28.000 2.721 42.486 1.00 98.31 89 PHE A N 1
ATOM 672 C CA . PHE A 1 89 ? -29.458 2.827 42.516 1.00 98.31 89 PHE A CA 1
ATOM 673 C C . PHE A 1 89 ? -30.060 1.899 43.570 1.00 98.31 89 PHE A C 1
ATOM 675 O O . PHE A 1 89 ? -30.828 2.371 44.401 1.00 98.31 89 PHE A O 1
ATOM 682 N N . ALA A 1 90 ? -29.612 0.644 43.649 1.00 98.31 90 ALA A N 1
ATOM 683 C CA . ALA A 1 90 ? -30.058 -0.281 44.690 1.00 98.31 90 ALA A CA 1
ATOM 684 C C . ALA A 1 90 ? -29.759 0.236 46.114 1.00 98.31 90 ALA A C 1
ATOM 686 O O . ALA A 1 90 ? -30.594 0.122 47.010 1.00 98.31 90 ALA A O 1
ATOM 687 N N . GLN A 1 91 ? -28.592 0.857 46.331 1.00 98.12 91 GLN A N 1
ATOM 688 C CA . GLN A 1 91 ? -28.268 1.502 47.612 1.00 98.12 91 GLN A CA 1
ATOM 689 C C . GLN A 1 91 ? -29.185 2.693 47.920 1.00 98.12 91 GLN A C 1
ATOM 691 O O . GLN A 1 91 ? -29.558 2.908 49.073 1.00 98.12 91 GLN A O 1
ATOM 696 N N . VAL A 1 92 ? -29.538 3.488 46.907 1.00 97.94 92 VAL A N 1
ATOM 697 C CA . VAL A 1 92 ? -30.491 4.594 47.059 1.00 97.94 92 VAL A CA 1
ATOM 698 C C . VAL A 1 92 ? -31.877 4.057 47.417 1.00 97.94 92 VAL A C 1
ATOM 700 O O . VAL A 1 92 ? -32.468 4.546 48.380 1.00 97.94 92 VAL A O 1
ATOM 703 N N . ASP A 1 93 ? -32.355 3.024 46.723 1.00 98.19 93 ASP A N 1
ATOM 704 C CA . ASP A 1 93 ? -33.638 2.375 47.008 1.00 98.19 93 ASP A CA 1
ATOM 705 C C . ASP A 1 93 ? -33.695 1.847 48.445 1.00 98.19 93 ASP A C 1
ATOM 707 O O . ASP A 1 93 ? -34.668 2.092 49.160 1.00 98.19 93 ASP A O 1
ATOM 711 N N . GLN A 1 94 ? -32.625 1.194 48.910 1.00 98.00 94 GLN A N 1
ATOM 712 C CA . GLN A 1 94 ? -32.536 0.708 50.286 1.00 98.00 94 GLN A CA 1
ATOM 713 C C . GLN A 1 94 ? -32.669 1.852 51.304 1.00 98.00 94 GLN A C 1
ATOM 715 O O . GLN A 1 94 ? -33.471 1.760 52.233 1.00 98.00 94 GLN A O 1
ATOM 720 N N . ARG A 1 95 ? -31.946 2.961 51.103 1.00 97.44 95 ARG A N 1
ATOM 721 C CA . ARG A 1 95 ? -32.036 4.134 51.988 1.00 97.44 95 ARG A CA 1
ATOM 722 C C . ARG A 1 95 ? -33.436 4.749 51.996 1.00 97.44 95 ARG A C 1
ATOM 724 O O . ARG A 1 95 ? -33.888 5.220 53.035 1.00 97.44 95 ARG A O 1
ATOM 731 N N . PHE A 1 96 ? -34.142 4.745 50.863 1.00 97.31 96 PHE A N 1
ATOM 732 C CA . PHE A 1 96 ? -35.535 5.196 50.813 1.00 97.31 96 PHE A CA 1
ATOM 733 C C . PHE A 1 96 ? -36.471 4.290 51.618 1.00 97.31 96 PHE A C 1
ATOM 735 O O . PHE A 1 96 ? -37.370 4.798 52.293 1.00 97.31 96 PHE A O 1
ATOM 742 N N . VAL A 1 97 ? -36.267 2.970 51.576 1.00 97.00 97 VAL A N 1
ATOM 743 C CA . VAL A 1 97 ? -37.028 2.018 52.401 1.00 97.00 97 VAL A CA 1
ATOM 744 C C . VAL A 1 97 ? -36.779 2.266 53.889 1.00 97.00 97 VAL A C 1
ATOM 746 O O 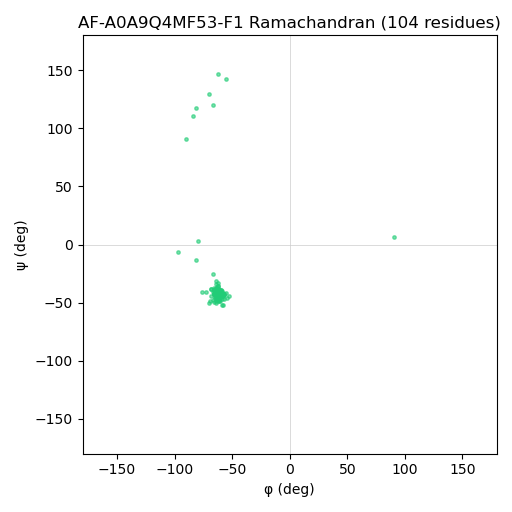. VAL A 1 97 ? -37.742 2.331 54.651 1.00 97.00 97 VAL A O 1
ATOM 749 N N . GLU A 1 98 ? -35.521 2.459 54.291 1.00 96.38 98 GLU A N 1
ATOM 750 C CA . GLU A 1 98 ? -35.135 2.760 55.677 1.00 96.38 98 GLU A CA 1
ATOM 751 C C . GLU A 1 98 ? -35.808 4.047 56.183 1.00 96.38 98 GLU A C 1
ATOM 753 O O . GLU A 1 98 ? -36.534 4.004 57.175 1.00 96.38 98 GLU A O 1
ATOM 758 N N . ILE A 1 99 ? -35.688 5.158 55.443 1.00 96.31 99 ILE A N 1
ATOM 759 C CA . ILE A 1 99 ? -36.322 6.445 55.796 1.00 96.31 99 ILE A CA 1
ATOM 760 C C . ILE A 1 99 ? -37.846 6.304 55.901 1.00 96.31 99 ILE A C 1
ATOM 762 O O . ILE A 1 99 ? -38.472 6.847 56.811 1.00 96.31 99 ILE A O 1
ATOM 766 N N . LYS A 1 100 ? -38.473 5.568 54.976 1.00 94.81 100 LYS A N 1
ATOM 767 C CA . LYS A 1 100 ? -39.921 5.328 55.018 1.00 94.81 100 LYS A CA 1
ATOM 768 C C . LYS A 1 100 ? -40.325 4.519 56.252 1.00 94.81 100 LYS A C 1
ATOM 770 O O . LYS A 1 100 ? -41.380 4.787 56.819 1.00 94.81 100 LYS A O 1
ATOM 775 N N . GLY A 1 101 ? -39.505 3.551 56.657 1.00 94.94 101 GLY A N 1
ATOM 776 C CA . GLY A 1 101 ? -39.697 2.783 57.884 1.00 94.94 101 GLY A CA 1
ATOM 777 C C . GLY A 1 101 ? -39.607 3.658 59.132 1.00 94.94 101 GLY A C 1
ATOM 778 O O . GLY A 1 101 ? -40.503 3.605 59.969 1.00 94.94 101 GLY A O 1
ATOM 779 N N . GLU A 1 102 ? -38.585 4.511 59.222 1.00 94.31 102 GLU A N 1
ATOM 780 C CA . GLU A 1 102 ? -38.413 5.456 60.336 1.00 94.31 102 GLU A CA 1
ATOM 781 C C . GLU A 1 102 ? -39.599 6.425 60.462 1.00 94.31 102 GLU A C 1
ATOM 783 O O . GLU A 1 102 ? -40.091 6.650 61.565 1.00 94.31 102 GLU A O 1
ATOM 788 N N . MET A 1 103 ? -40.123 6.939 59.343 1.00 92.06 103 MET A N 1
ATOM 789 C CA . MET A 1 103 ? -41.296 7.826 59.350 1.00 92.06 103 MET A CA 1
ATOM 790 C C . MET A 1 103 ? -42.597 7.148 59.799 1.00 92.06 103 MET A C 1
ATOM 792 O O . MET A 1 103 ? -43.499 7.842 60.247 1.00 92.06 103 MET A O 1
ATOM 796 N N . LEU A 1 104 ? -42.734 5.826 59.652 1.00 88.88 104 LEU A N 1
ATOM 797 C CA . LEU A 1 104 ? -43.927 5.091 60.101 1.00 88.88 104 LEU A CA 1
ATOM 798 C C . LEU A 1 104 ? -43.908 4.778 61.605 1.00 88.88 104 LEU A C 1
ATOM 800 O O . LEU A 1 104 ? -44.928 4.354 62.144 1.00 88.88 104 LEU A O 1
ATOM 804 N N . LEU A 1 105 ? -42.754 4.934 62.259 1.00 81.00 105 LEU A N 1
ATOM 805 C CA . LEU A 1 105 ? -42.563 4.680 63.689 1.00 81.00 105 LEU A CA 1
ATOM 806 C C . LEU A 1 105 ? -42.648 5.956 64.551 1.00 81.00 105 LEU A C 1
ATOM 808 O O . LEU A 1 105 ? -42.607 5.844 65.777 1.00 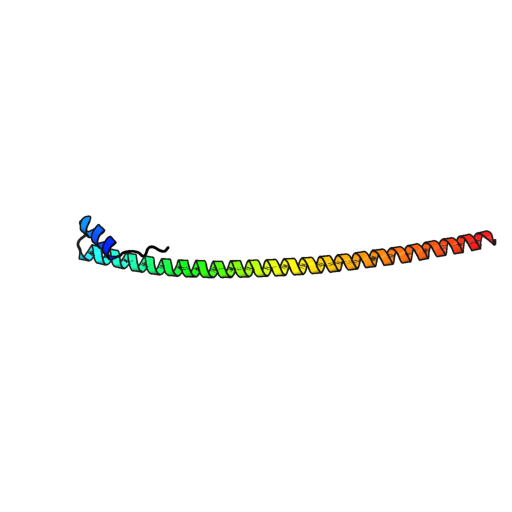81.00 105 LEU A O 1
ATOM 812 N N . LEU A 1 106 ? -42.753 7.133 63.923 1.00 71.25 106 LEU A N 1
ATOM 813 C CA . LEU A 1 106 ? -42.976 8.445 64.548 1.00 71.25 106 LEU A CA 1
ATOM 814 C C . LEU A 1 106 ? -44.465 8.813 64.534 1.00 71.25 106 LEU A C 1
ATOM 816 O O . LEU A 1 106 ? -44.909 9.430 65.527 1.00 71.25 106 LEU A O 1
#

Radius of gyration: 39.71 Å; Cα contacts (8 Å, |Δi|>4): 20; chains: 1; bounding box: 70×20×112 Å

pLDDT: mean 95.33, std 8.0, range [43.53, 98.75]

Secondary structure (DSSP, 8-state):
------HHHHHHHHHHTT--HHHHHHHHHHHHHHHHHHHHHHHHHHHHHHHHHHHHHHHHHHHHHHHHHHHHHHHHHHHHHHHHHHHHHHHHHHHHHHHHHHHH--

Sequence (106 aa):
TSVAFDTLKFANRLKTAGVPAAHAEAEAEALAEVLEINLQGLAESESKNGKALARLEANMKEGFAQVDQRFAQVAKDFAQLDKNMDQRFAQVDQRFVEIKGEMLLL

Foldseek 3Di:
DDDQQDLVVQLVVCVVVVNPSVVSNVVSVVVNVVVVVVVVVVVVVVVVVVVVVVVVVVVVVVVVVVVVVVVVVVVVVVVVVVVVVVVVVVVVVVVVVVVVVVVVVD